Protein AF-A0A413DNG5-F1 (afdb_monomer_lite)

Radius of gyration: 14.23 Å; chains: 1; bounding box: 28×16×44 Å

Sequence (65 aa):
MDIVKKVAKMRLNFHASMLDVYNVANQLGILKDDKAEEIMKKHTMKCFDAMEHMGLDPFGKHSKD

pLDDT: mean 81.63, std 11.55, range [40.59, 91.94]

Organism: NCBI:txid39491

Secondary structure (DSSP, 8-state):
--HHHHHHHHHHHHHHHHHHHHHHHHHTTSS-HHHHHHHHHHHHHHHHHHHHHTT--SS------

Structure (mmCIF, N/CA/C/O backbone):
data_AF-A0A413DNG5-F1
#
_entry.id   AF-A0A413DNG5-F1
#
loop_
_atom_site.group_PDB
_atom_site.id
_atom_site.type_symbol
_atom_site.label_atom_id
_atom_site.label_alt_id
_atom_site.label_comp_id
_atom_site.label_asym_id
_atom_site.label_entity_id
_atom_site.label_seq_id
_atom_site.pdbx_PDB_ins_code
_atom_site.Cartn_x
_atom_site.Cartn_y
_atom_site.Cartn_z
_atom_site.occupancy
_atom_site.B_iso_or_equiv
_atom_site.auth_seq_id
_atom_site.auth_comp_id
_atom_site.auth_asym_id
_atom_site.auth_atom_id
_atom_site.pdbx_PDB_model_num
ATOM 1 N N . MET A 1 1 ? 10.597 -7.287 -18.263 1.00 61.00 1 MET A N 1
ATOM 2 C CA . MET A 1 1 ? 10.634 -6.361 -17.109 1.00 61.00 1 MET A CA 1
ATOM 3 C C . MET A 1 1 ? 11.795 -6.767 -16.218 1.00 61.00 1 MET A C 1
ATOM 5 O O . MET A 1 1 ? 11.826 -7.926 -15.815 1.00 61.00 1 MET A O 1
ATOM 9 N N . ASP A 1 2 ? 12.746 -5.858 -15.998 1.00 85.00 2 ASP A N 1
ATOM 10 C CA . ASP A 1 2 ? 13.905 -6.050 -15.112 1.00 85.00 2 ASP A CA 1
ATOM 11 C C . ASP A 1 2 ? 13.470 -6.469 -13.690 1.00 85.00 2 ASP A C 1
ATOM 13 O O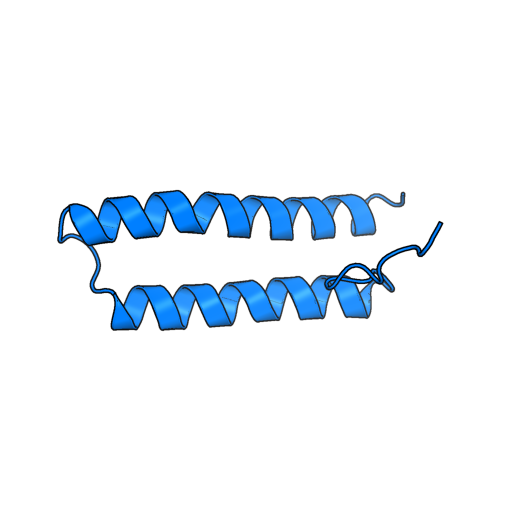 . ASP A 1 2 ? 12.354 -6.145 -13.262 1.00 85.00 2 ASP A O 1
ATOM 17 N N . ILE A 1 3 ? 14.318 -7.210 -12.971 1.00 86.50 3 ILE A N 1
ATOM 18 C CA . ILE A 1 3 ? 14.037 -7.720 -11.621 1.00 86.50 3 ILE A CA 1
ATOM 19 C C . ILE A 1 3 ? 13.682 -6.580 -10.662 1.00 86.50 3 ILE A C 1
ATOM 21 O O . ILE A 1 3 ? 12.729 -6.697 -9.897 1.00 86.50 3 ILE A O 1
ATOM 25 N N .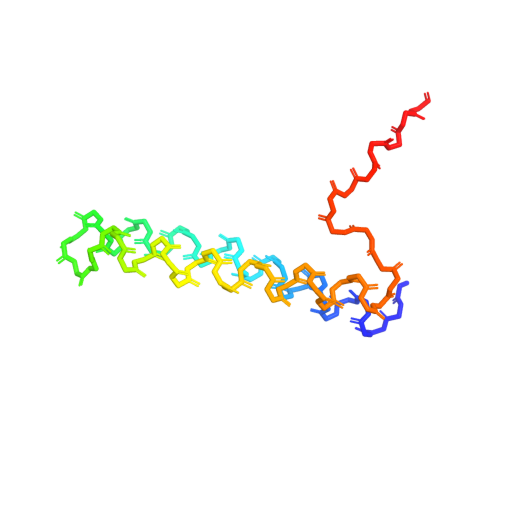 VAL A 1 4 ? 14.357 -5.439 -10.791 1.00 83.12 4 VAL A N 1
ATOM 26 C CA . VAL A 1 4 ? 14.116 -4.230 -9.994 1.00 83.12 4 VAL A CA 1
ATOM 27 C C . VAL A 1 4 ? 12.685 -3.718 -10.196 1.00 83.12 4 VAL A C 1
ATOM 29 O O . VAL A 1 4 ? 11.944 -3.494 -9.238 1.00 83.12 4 VAL A O 1
ATOM 32 N N . LYS A 1 5 ? 12.236 -3.659 -11.455 1.00 82.75 5 LYS A N 1
ATOM 33 C CA . LYS A 1 5 ? 10.868 -3.261 -11.816 1.00 82.75 5 LYS A CA 1
ATOM 34 C C . LYS A 1 5 ? 9.816 -4.263 -11.320 1.00 82.75 5 LYS A C 1
ATOM 36 O O . LYS A 1 5 ? 8.733 -3.859 -10.896 1.00 82.75 5 LYS A O 1
ATOM 41 N N . LYS A 1 6 ? 10.123 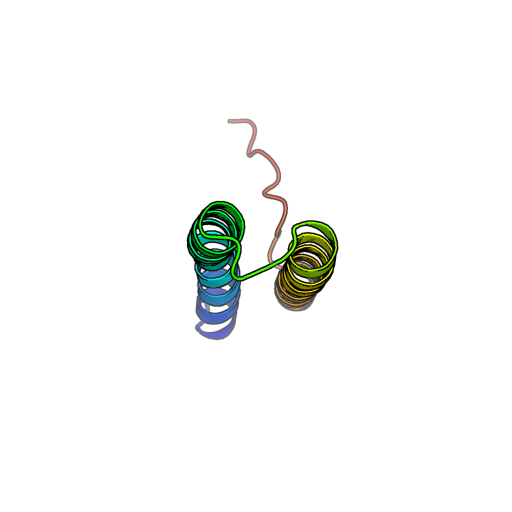-5.568 -11.341 1.00 85.75 6 LYS A N 1
ATOM 42 C CA . LYS A 1 6 ? 9.264 -6.618 -10.749 1.00 85.75 6 LYS A CA 1
ATOM 43 C C . LYS A 1 6 ? 9.100 -6.427 -9.246 1.00 85.75 6 LYS A C 1
ATOM 45 O O . LYS A 1 6 ? 7.970 -6.454 -8.766 1.00 85.75 6 LYS A O 1
ATOM 50 N N . VAL A 1 7 ? 10.194 -6.179 -8.531 1.00 86.56 7 VAL A N 1
ATOM 51 C CA . VAL A 1 7 ? 10.180 -5.962 -7.079 1.00 86.56 7 VAL A CA 1
ATOM 52 C C . VAL A 1 7 ? 9.376 -4.714 -6.709 1.00 86.56 7 VAL A C 1
ATOM 54 O O . VAL A 1 7 ? 8.554 -4.776 -5.796 1.00 86.56 7 VAL A O 1
ATOM 57 N N . ALA A 1 8 ? 9.521 -3.608 -7.443 1.00 85.00 8 ALA A N 1
ATOM 58 C CA . ALA A 1 8 ? 8.725 -2.403 -7.192 1.00 85.00 8 ALA A CA 1
ATOM 59 C C . ALA A 1 8 ? 7.221 -2.629 -7.382 1.00 85.00 8 ALA A C 1
ATOM 61 O O . ALA A 1 8 ? 6.425 -2.242 -6.526 1.00 85.00 8 ALA A O 1
ATOM 62 N N . LYS A 1 9 ? 6.828 -3.334 -8.450 1.00 84.69 9 LYS A N 1
ATOM 63 C CA . LYS A 1 9 ? 5.423 -3.698 -8.671 1.00 84.69 9 LYS A CA 1
ATOM 64 C C . LYS A 1 9 ? 4.896 -4.640 -7.583 1.00 84.69 9 LYS A C 1
ATOM 66 O O . LYS A 1 9 ? 3.785 -4.451 -7.099 1.00 84.69 9 LYS A O 1
ATOM 71 N N . MET A 1 10 ? 5.697 -5.619 -7.152 1.00 87.25 10 MET A N 1
ATOM 72 C CA . MET A 1 10 ? 5.338 -6.496 -6.030 1.00 87.25 10 MET A CA 1
ATOM 73 C C . MET A 1 10 ? 5.141 -5.716 -4.729 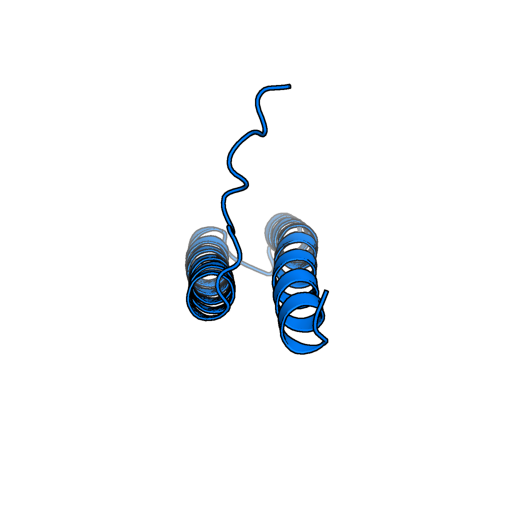1.00 87.25 10 MET A C 1
ATOM 75 O O .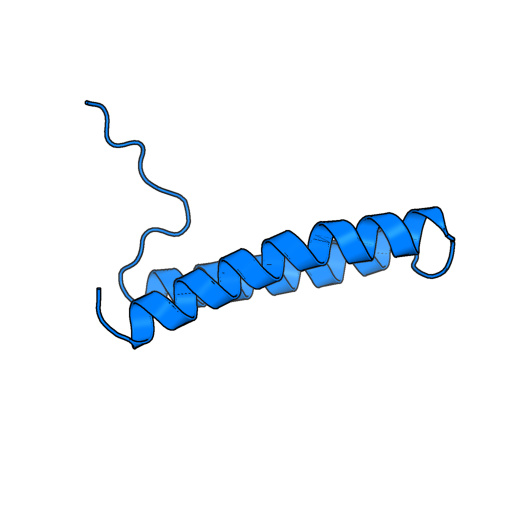 MET A 1 10 ? 4.213 -6.016 -3.985 1.00 87.25 10 MET A O 1
ATOM 79 N N . ARG A 1 11 ? 5.967 -4.698 -4.467 1.00 87.56 11 ARG A N 1
ATOM 80 C CA . ARG A 1 11 ? 5.830 -3.833 -3.289 1.00 87.56 11 ARG A CA 1
ATOM 81 C C . ARG A 1 11 ? 4.514 -3.053 -3.301 1.00 87.56 11 ARG A C 1
ATOM 83 O O . ARG A 1 11 ? 3.844 -3.003 -2.273 1.00 87.56 11 ARG A O 1
ATOM 90 N N . LEU A 1 12 ? 4.125 -2.496 -4.450 1.00 86.75 12 LEU A N 1
ATOM 91 C CA . LEU A 1 12 ? 2.835 -1.816 -4.591 1.00 86.75 12 LEU A CA 1
ATOM 92 C C . LEU A 1 12 ? 1.658 -2.789 -4.399 1.00 86.75 12 LEU A C 1
ATOM 94 O O . LEU A 1 12 ? 0.712 -2.474 -3.683 1.00 86.75 12 LEU A O 1
ATOM 98 N N . ASN A 1 13 ? 1.736 -3.994 -4.968 1.00 87.00 13 ASN A N 1
ATOM 99 C CA . ASN A 1 13 ? 0.703 -5.016 -4.772 1.00 87.00 13 ASN A CA 1
ATOM 100 C C . ASN A 1 13 ? 0.590 -5.442 -3.300 1.00 87.00 13 ASN A C 1
ATOM 102 O O . ASN A 1 13 ? -0.511 -5.576 -2.779 1.00 87.00 13 ASN A O 1
ATOM 106 N N . PHE A 1 14 ? 1.723 -5.610 -2.615 1.00 88.56 14 PHE A N 1
ATOM 107 C CA . PHE A 1 14 ? 1.746 -5.900 -1.183 1.00 88.56 14 PHE A CA 1
ATOM 108 C C . PHE A 1 14 ? 1.103 -4.773 -0.363 1.00 88.56 14 PHE A C 1
ATOM 110 O O . PHE A 1 14 ? 0.331 -5.042 0.555 1.00 88.56 14 PHE A O 1
ATOM 117 N N . HIS A 1 15 ? 1.373 -3.513 -0.718 1.00 89.06 15 HIS A N 1
ATOM 118 C CA . HIS A 1 15 ? 0.708 -2.365 -0.107 1.00 89.06 15 HIS A CA 1
ATOM 119 C C . HIS A 1 15 ? -0.821 -2.435 -0.271 1.00 89.06 15 HIS A C 1
ATOM 121 O O . HIS A 1 15 ? -1.539 -2.205 0.700 1.00 89.06 15 HIS A O 1
ATOM 127 N N . ALA A 1 16 ? -1.312 -2.797 -1.461 1.00 86.62 16 ALA A N 1
ATOM 128 C CA . ALA A 1 16 ? -2.744 -2.950 -1.704 1.00 86.62 16 ALA A CA 1
ATOM 129 C C . ALA A 1 16 ? -3.362 -4.040 -0.811 1.00 86.62 16 ALA A C 1
ATOM 131 O O . ALA A 1 16 ? -4.372 -3.789 -0.165 1.00 86.62 16 ALA A O 1
ATOM 132 N N . SER A 1 17 ? -2.714 -5.202 -0.670 1.00 88.50 17 SER A N 1
ATOM 133 C CA . SER A 1 17 ? -3.179 -6.259 0.246 1.00 88.50 17 SER A CA 1
ATOM 134 C C . SER A 1 17 ? -3.148 -5.842 1.721 1.00 88.50 17 SER A C 1
ATOM 136 O O . SER A 1 17 ? -3.940 -6.329 2.525 1.00 88.50 17 SER A O 1
ATOM 138 N N . MET A 1 18 ? -2.250 -4.929 2.101 1.00 87.94 18 MET A N 1
ATOM 139 C CA . MET A 1 18 ? -2.210 -4.376 3.456 1.00 87.94 18 MET A CA 1
ATOM 140 C C . MET A 1 18 ? -3.461 -3.551 3.793 1.00 87.94 18 MET A C 1
ATOM 142 O O . MET A 1 18 ? -3.817 -3.486 4.969 1.00 87.94 18 MET A O 1
ATOM 146 N N . LEU A 1 19 ? -4.134 -2.948 2.802 1.00 87.19 19 LEU A N 1
ATOM 147 C CA . LEU A 1 19 ? -5.365 -2.181 3.032 1.00 87.19 19 LEU A CA 1
ATOM 148 C C . LEU A 1 19 ? -6.470 -3.074 3.597 1.00 87.19 19 LEU A C 1
ATOM 150 O O . LEU A 1 19 ? -7.103 -2.700 4.578 1.00 87.19 19 LEU A O 1
ATOM 154 N N . ASP A 1 20 ? -6.645 -4.277 3.051 1.00 87.00 20 ASP A N 1
ATOM 155 C CA . ASP A 1 20 ? -7.669 -5.216 3.519 1.00 87.00 20 ASP A CA 1
ATOM 156 C C . ASP A 1 20 ? -7.426 -5.638 4.974 1.00 87.00 20 ASP A C 1
ATOM 158 O O . ASP A 1 20 ? -8.347 -5.649 5.791 1.00 87.00 20 ASP A O 1
ATOM 162 N N . VAL A 1 21 ? -6.168 -5.910 5.333 1.00 87.19 21 VAL A N 1
ATOM 163 C CA . VAL A 1 21 ? -5.787 -6.268 6.709 1.00 87.19 21 VAL A CA 1
ATOM 164 C C . VAL A 1 21 ? -6.046 -5.112 7.676 1.00 87.19 21 VAL A C 1
ATOM 166 O O . VAL A 1 21 ? -6.579 -5.329 8.764 1.00 87.19 21 VAL A O 1
ATOM 169 N N . TYR A 1 22 ? -5.691 -3.883 7.290 1.00 86.69 22 TYR A N 1
ATOM 170 C CA . TYR A 1 22 ? -5.923 -2.695 8.115 1.00 86.69 22 TYR A CA 1
ATOM 171 C C . TYR A 1 22 ? -7.416 -2.392 8.268 1.00 86.69 22 TYR A C 1
ATOM 173 O O . TYR A 1 22 ? -7.853 -2.075 9.373 1.00 86.69 22 TYR A O 1
ATOM 181 N N . ASN A 1 23 ? -8.203 -2.575 7.207 1.00 86.25 23 ASN A N 1
ATOM 182 C CA . ASN A 1 23 ? -9.656 -2.430 7.246 1.00 86.25 23 ASN A CA 1
ATOM 183 C C . ASN A 1 23 ? -10.294 -3.436 8.211 1.00 86.25 23 ASN A C 1
ATOM 185 O O . ASN A 1 23 ? -11.110 -3.047 9.047 1.00 86.25 23 ASN A O 1
ATOM 189 N N . VAL A 1 24 ? -9.892 -4.711 8.158 1.00 89.94 24 VAL A N 1
ATOM 190 C CA . VAL A 1 24 ? -10.374 -5.736 9.101 1.00 89.94 24 VAL A CA 1
ATOM 191 C C . VAL A 1 24 ? -9.953 -5.401 10.532 1.00 89.94 24 VAL A C 1
ATOM 193 O O . VAL A 1 24 ? -10.769 -5.469 11.449 1.00 89.94 24 VAL A O 1
ATOM 196 N N . ALA A 1 25 ? -8.701 -4.995 10.747 1.00 87.50 25 ALA A N 1
ATOM 197 C CA . ALA A 1 25 ? -8.221 -4.626 12.076 1.00 87.50 25 ALA A CA 1
ATOM 198 C C . ALA A 1 25 ? -8.951 -3.399 12.652 1.00 87.50 25 ALA A C 1
ATOM 200 O O . ALA A 1 25 ? -9.197 -3.356 13.860 1.00 87.50 25 ALA A O 1
ATOM 201 N N . ASN A 1 26 ? -9.324 -2.431 11.809 1.00 86.50 26 ASN A N 1
ATOM 202 C CA . ASN A 1 26 ? -10.152 -1.293 12.208 1.00 86.50 26 ASN A CA 1
ATOM 203 C C . ASN A 1 26 ? -11.580 -1.729 12.569 1.00 86.50 26 ASN A C 1
ATOM 205 O O . ASN A 1 26 ? -12.074 -1.377 13.637 1.00 86.50 26 ASN A O 1
ATOM 209 N N . GLN A 1 27 ? -12.213 -2.580 11.752 1.00 86.94 27 GLN A N 1
ATOM 210 C CA . GLN A 1 27 ? -13.547 -3.131 12.043 1.00 86.94 27 GLN A CA 1
ATOM 211 C C . GLN A 1 27 ? -13.591 -3.927 13.356 1.00 86.94 27 GLN A C 1
ATOM 213 O O . GLN A 1 27 ? -14.597 -3.903 14.062 1.00 86.94 27 GLN A O 1
ATOM 218 N N . LEU A 1 28 ? -12.498 -4.609 13.705 1.00 91.94 28 LEU A N 1
ATOM 219 C CA . LEU A 1 28 ? -12.349 -5.326 14.974 1.00 91.94 28 LEU A CA 1
ATOM 220 C C . LEU A 1 28 ? -12.007 -4.409 16.165 1.00 91.94 28 LEU A C 1
ATOM 222 O O . LEU A 1 28 ? -11.885 -4.896 17.288 1.00 91.94 28 LEU A O 1
ATOM 226 N N . GLY A 1 29 ? -11.817 -3.103 15.946 1.00 87.00 29 GLY A N 1
ATOM 227 C CA . GLY A 1 29 ? -11.447 -2.135 16.983 1.00 87.00 29 GLY A CA 1
ATOM 228 C C . GLY A 1 29 ? -10.002 -2.257 17.484 1.00 87.00 29 GLY A C 1
ATOM 229 O O . GLY A 1 29 ? -9.664 -1.705 18.531 1.00 87.00 29 GLY A O 1
ATOM 230 N N . ILE A 1 30 ? -9.143 -2.983 16.762 1.00 88.31 30 ILE A N 1
ATOM 231 C CA . ILE A 1 30 ? -7.730 -3.204 17.118 1.00 88.31 30 ILE A CA 1
ATOM 232 C C . ILE A 1 30 ? -6.879 -1.993 16.715 1.00 88.31 30 ILE A C 1
ATOM 234 O O . ILE A 1 30 ? -5.958 -1.594 17.431 1.00 88.31 30 ILE A O 1
ATOM 238 N N . LEU A 1 31 ? -7.188 -1.404 15.562 1.00 83.56 31 LEU A N 1
ATOM 239 C CA . LEU A 1 31 ? -6.560 -0.194 15.037 1.00 83.56 31 LEU A CA 1
ATOM 240 C C . LEU A 1 31 ? -7.594 0.931 14.973 1.00 83.56 31 LEU A C 1
ATOM 242 O O . LEU A 1 31 ? -8.775 0.675 14.787 1.00 83.56 31 LEU A O 1
ATOM 246 N N . LYS A 1 32 ? -7.139 2.176 15.148 1.00 79.38 32 LYS A N 1
ATOM 247 C CA . LYS A 1 32 ? -7.961 3.373 14.931 1.00 79.38 32 LYS A CA 1
ATOM 248 C C . LYS A 1 32 ? -7.728 3.894 13.518 1.00 79.38 32 LYS A C 1
ATOM 250 O O . LYS A 1 32 ? -6.563 4.006 13.119 1.00 79.38 32 LYS A O 1
ATOM 255 N N . ASP A 1 33 ? -8.808 4.266 12.835 1.00 77.38 33 ASP A N 1
ATOM 256 C CA . ASP A 1 33 ? -8.792 4.754 11.451 1.00 77.38 33 ASP A CA 1
ATOM 257 C C . ASP A 1 33 ? -7.754 5.851 11.200 1.00 77.38 33 ASP A C 1
ATOM 259 O O . ASP A 1 33 ? -6.938 5.701 10.298 1.00 77.38 33 ASP A O 1
ATOM 263 N N . ASP A 1 34 ? -7.675 6.883 12.045 1.00 82.25 34 ASP A N 1
ATOM 264 C CA . ASP A 1 34 ? -6.771 8.022 11.805 1.00 82.25 34 ASP A CA 1
ATOM 265 C C . ASP A 1 34 ? -5.296 7.601 11.671 1.00 82.25 34 ASP A C 1
ATOM 267 O O . ASP A 1 34 ? -4.559 8.057 10.793 1.00 82.25 34 ASP A O 1
ATOM 271 N N . LYS A 1 35 ? -4.850 6.684 12.539 1.00 78.00 35 LYS A N 1
ATOM 272 C CA . LYS A 1 35 ? -3.463 6.198 12.538 1.00 78.00 35 LYS A CA 1
ATOM 273 C C . LYS A 1 35 ? -3.227 5.192 11.413 1.00 78.00 35 LYS A C 1
ATOM 275 O O . LYS A 1 35 ? -2.136 5.152 10.843 1.00 78.00 35 LYS A O 1
ATOM 280 N N . ALA A 1 36 ? -4.233 4.375 11.107 1.00 76.69 36 ALA A N 1
ATOM 281 C CA . ALA A 1 36 ? -4.212 3.463 9.972 1.00 76.69 36 ALA A CA 1
ATOM 282 C C . ALA A 1 36 ? -4.075 4.239 8.653 1.00 76.69 36 ALA A C 1
ATOM 284 O O . ALA A 1 36 ? -3.185 3.944 7.856 1.00 76.69 36 ALA A O 1
ATOM 285 N N . GLU A 1 37 ? -4.883 5.278 8.466 1.00 83.19 37 GLU A N 1
ATOM 286 C CA . GLU A 1 37 ? -4.890 6.127 7.281 1.00 83.19 37 GLU A CA 1
ATOM 287 C C . GLU A 1 37 ? -3.545 6.840 7.080 1.00 83.19 37 GLU A C 1
ATOM 289 O O . GLU A 1 37 ? -2.993 6.807 5.976 1.00 83.19 37 GLU A O 1
ATOM 294 N N . GLU A 1 38 ? -2.967 7.425 8.135 1.00 86.62 38 GLU A N 1
ATOM 295 C CA . GLU A 1 38 ? -1.658 8.088 8.056 1.00 86.62 38 GLU A CA 1
ATOM 296 C C . GLU A 1 38 ? -0.546 7.113 7.627 1.00 86.62 38 GLU A C 1
ATOM 298 O O . GLU A 1 38 ? 0.240 7.398 6.712 1.00 86.62 38 GLU A O 1
ATOM 303 N N . ILE A 1 39 ? -0.487 5.936 8.262 1.00 84.56 39 ILE A N 1
ATOM 304 C CA . ILE A 1 39 ? 0.526 4.912 7.972 1.00 84.56 39 ILE A CA 1
ATOM 305 C C . ILE A 1 39 ? 0.367 4.388 6.545 1.00 84.56 39 ILE A C 1
ATOM 307 O O . ILE A 1 39 ? 1.367 4.259 5.826 1.00 84.56 39 ILE A O 1
ATOM 311 N N . MET A 1 40 ? -0.869 4.116 6.122 1.00 85.94 40 MET A N 1
ATOM 312 C CA . MET A 1 40 ? -1.149 3.608 4.786 1.00 85.94 40 MET A CA 1
ATOM 313 C C . MET A 1 40 ? -0.792 4.644 3.727 1.00 85.94 40 MET A C 1
ATOM 315 O O . MET A 1 40 ? 0.031 4.325 2.871 1.00 85.94 40 MET A O 1
ATOM 319 N N . LYS A 1 41 ? -1.248 5.897 3.847 1.00 88.12 41 LYS A N 1
ATOM 320 C CA . LYS A 1 41 ? -0.869 6.979 2.917 1.00 88.12 41 LYS A CA 1
ATOM 321 C C . LYS A 1 41 ? 0.647 7.109 2.785 1.00 88.12 41 LYS A C 1
ATOM 323 O O . LYS A 1 41 ? 1.180 7.116 1.676 1.00 88.12 41 LYS A O 1
ATOM 328 N N . LYS A 1 42 ? 1.373 7.140 3.907 1.00 89.81 42 LYS A N 1
ATOM 329 C CA . LYS A 1 42 ? 2.841 7.235 3.898 1.00 89.81 42 LYS A CA 1
ATOM 330 C C . LYS A 1 42 ? 3.498 6.032 3.219 1.00 89.81 42 LYS A C 1
ATOM 332 O O . LYS A 1 42 ? 4.515 6.190 2.540 1.00 89.81 42 LYS A O 1
ATOM 337 N N . HIS A 1 43 ? 2.957 4.828 3.405 1.00 89.38 43 HIS A N 1
ATOM 338 C CA . HIS A 1 43 ? 3.467 3.632 2.741 1.00 89.38 43 HIS A CA 1
ATOM 339 C C . HIS A 1 43 ? 3.170 3.643 1.233 1.00 89.38 43 HIS A C 1
ATOM 341 O O . HIS A 1 43 ? 4.069 3.300 0.461 1.00 89.38 43 HIS A O 1
ATOM 347 N N . THR A 1 44 ? 1.981 4.089 0.808 1.00 89.38 44 THR A N 1
ATOM 348 C CA . THR A 1 44 ? 1.618 4.228 -0.612 1.00 89.38 44 THR A CA 1
ATOM 349 C C . THR A 1 44 ? 2.574 5.182 -1.321 1.00 89.38 44 THR A C 1
ATOM 351 O O . THR A 1 44 ? 3.167 4.806 -2.330 1.00 89.38 44 THR A O 1
ATOM 354 N N . MET A 1 45 ? 2.809 6.370 -0.750 1.00 90.56 45 MET A N 1
ATOM 355 C CA . MET A 1 45 ? 3.697 7.375 -1.349 1.00 90.56 45 MET A CA 1
ATOM 356 C C . MET A 1 45 ? 5.118 6.837 -1.541 1.00 90.56 45 MET A C 1
ATOM 358 O O . MET A 1 45 ? 5.696 6.977 -2.610 1.00 90.56 45 MET A O 1
ATOM 362 N N . LYS A 1 46 ? 5.653 6.094 -0.562 1.00 90.00 46 LYS A N 1
ATOM 363 C CA . LYS A 1 46 ? 6.964 5.433 -0.700 1.00 90.00 46 LYS A CA 1
ATOM 364 C C . LYS A 1 46 ? 7.004 4.361 -1.792 1.00 90.00 46 LYS A C 1
ATOM 366 O O . LYS A 1 46 ? 8.083 4.058 -2.302 1.00 90.00 46 LYS A O 1
ATOM 371 N N . CYS A 1 47 ? 5.875 3.718 -2.093 1.00 87.94 47 CYS A N 1
ATOM 372 C CA . CYS A 1 47 ? 5.791 2.768 -3.200 1.00 87.94 47 CYS A CA 1
ATOM 373 C C . CYS A 1 47 ? 5.801 3.505 -4.542 1.00 87.94 47 CYS A C 1
ATOM 375 O O . CYS A 1 47 ? 6.514 3.076 -5.447 1.00 87.94 47 CYS A O 1
ATOM 377 N N . PHE A 1 48 ? 5.084 4.627 -4.642 1.00 88.19 48 PHE A N 1
ATOM 378 C CA . PHE A 1 48 ? 5.080 5.478 -5.832 1.00 88.19 48 PHE A CA 1
ATOM 379 C C . PHE A 1 48 ? 6.454 6.090 -6.106 1.00 88.19 48 PHE A C 1
ATOM 381 O O . PHE A 1 48 ? 6.976 5.885 -7.199 1.00 88.19 48 PHE A O 1
ATOM 388 N N . ASP A 1 49 ? 7.108 6.679 -5.102 1.00 88.06 49 ASP A N 1
ATOM 389 C CA . ASP A 1 49 ? 8.477 7.205 -5.226 1.00 88.06 49 ASP A CA 1
ATOM 390 C C . ASP A 1 49 ? 9.460 6.134 -5.720 1.00 88.06 49 ASP A C 1
ATOM 392 O O . ASP A 1 49 ? 10.352 6.400 -6.526 1.00 88.06 49 ASP A O 1
ATOM 396 N N . ALA A 1 50 ? 9.323 4.897 -5.228 1.00 86.38 50 ALA A N 1
ATOM 397 C CA . ALA A 1 50 ? 10.176 3.792 -5.653 1.00 86.38 50 ALA A CA 1
ATOM 398 C C . ALA A 1 50 ? 9.922 3.399 -7.116 1.00 86.38 50 ALA A C 1
ATOM 400 O O . ALA A 1 50 ? 10.862 3.048 -7.824 1.00 86.38 50 ALA A O 1
ATOM 401 N N . MET A 1 51 ? 8.670 3.453 -7.572 1.00 84.81 51 MET A N 1
ATOM 402 C CA . MET A 1 51 ? 8.318 3.185 -8.965 1.00 84.81 51 MET A CA 1
ATOM 403 C C . MET A 1 51 ? 8.808 4.298 -9.899 1.00 84.81 51 MET A C 1
ATOM 405 O O . MET A 1 51 ? 9.429 3.981 -10.917 1.00 84.81 51 MET A O 1
ATOM 409 N N . GLU A 1 52 ? 8.620 5.568 -9.534 1.00 84.50 52 GLU A N 1
ATOM 410 C CA . GLU A 1 52 ? 9.090 6.712 -10.329 1.00 84.50 52 GLU A CA 1
ATOM 411 C C . GLU A 1 52 ? 10.612 6.710 -10.495 1.00 84.50 52 GLU A C 1
ATOM 413 O O . GLU A 1 52 ? 11.102 6.807 -11.622 1.00 84.50 52 GLU A O 1
ATOM 418 N N . HIS A 1 53 ? 11.374 6.488 -9.415 1.00 85.19 53 HIS A N 1
ATOM 419 C CA . HIS A 1 53 ? 12.839 6.385 -9.489 1.00 85.19 53 HIS A CA 1
ATOM 420 C C . HIS A 1 53 ? 13.330 5.244 -10.395 1.00 85.19 53 HIS A C 1
ATOM 422 O O . HIS A 1 53 ? 14.472 5.260 -10.851 1.00 85.19 53 HIS A O 1
ATOM 428 N N . MET A 1 54 ? 12.484 4.251 -10.677 1.00 82.69 54 MET A N 1
ATOM 429 C CA . MET A 1 54 ? 12.792 3.128 -11.568 1.00 82.69 54 MET A CA 1
ATOM 430 C C . MET A 1 54 ? 12.262 3.333 -12.997 1.00 82.69 54 MET A C 1
ATOM 432 O O . MET A 1 54 ? 12.308 2.404 -13.817 1.00 82.69 54 MET A O 1
ATOM 436 N N . GLY A 1 55 ? 11.746 4.527 -13.306 1.00 81.56 55 GLY A N 1
ATOM 437 C CA . GLY A 1 55 ? 11.143 4.860 -14.596 1.00 81.56 55 GLY A CA 1
ATOM 438 C C . GLY A 1 55 ? 9.872 4.060 -14.885 1.00 81.56 55 GLY A C 1
ATOM 439 O O . GLY A 1 55 ? 9.582 3.764 -16.046 1.00 81.56 55 GLY A O 1
ATOM 440 N N . LEU A 1 56 ? 9.167 3.621 -13.839 1.00 79.88 56 LEU A N 1
ATOM 441 C CA . LEU A 1 56 ? 7.833 3.043 -13.944 1.00 79.88 56 LEU A CA 1
ATOM 442 C C . LEU A 1 56 ? 6.797 4.136 -13.712 1.00 79.88 56 LEU A C 1
ATOM 444 O O . LEU A 1 56 ? 7.024 5.050 -12.930 1.00 79.88 56 LEU A O 1
ATOM 448 N N . ASP A 1 57 ? 5.653 4.004 -14.372 1.00 79.12 57 ASP A N 1
ATOM 449 C CA . ASP A 1 57 ? 4.498 4.857 -14.129 1.00 79.12 57 ASP A CA 1
ATOM 450 C C . ASP A 1 57 ? 3.639 4.236 -13.011 1.00 79.12 57 ASP A C 1
ATOM 452 O O . ASP A 1 57 ? 3.024 3.187 -13.240 1.00 79.12 57 ASP A O 1
ATOM 456 N N . PRO A 1 58 ? 3.623 4.812 -11.795 1.00 69.94 58 PRO A N 1
ATOM 457 C CA . PRO A 1 58 ? 2.807 4.302 -10.695 1.00 69.94 58 PRO A CA 1
ATOM 458 C C . PRO A 1 58 ? 1.320 4.624 -10.848 1.00 69.94 58 PRO A C 1
ATOM 460 O O . PRO A 1 58 ? 0.496 3.962 -10.219 1.00 69.94 58 PRO A O 1
ATOM 463 N N . PHE A 1 59 ? 0.972 5.610 -11.674 1.00 72.94 59 PHE A N 1
ATOM 464 C CA . PHE A 1 59 ? -0.403 6.059 -11.881 1.00 72.94 59 PHE A CA 1
ATOM 465 C C . PHE A 1 59 ? -1.055 5.378 -13.079 1.00 72.94 59 PHE A C 1
ATOM 467 O O . PHE A 1 59 ? -2.271 5.450 -13.225 1.00 72.94 59 PHE A O 1
ATOM 474 N N . GLY A 1 60 ? -0.247 4.703 -13.904 1.00 62.34 60 GLY A N 1
ATOM 475 C CA . GLY A 1 60 ? -0.678 4.059 -15.129 1.00 62.34 60 GLY A CA 1
ATOM 476 C C . GLY A 1 60 ? -1.332 5.080 -16.043 1.00 62.34 60 GLY A C 1
ATOM 477 O O . GLY A 1 60 ? -2.555 5.187 -16.065 1.00 62.34 60 GLY A O 1
ATOM 478 N N . LYS A 1 61 ? -0.549 5.822 -16.836 1.00 52.81 61 LYS A N 1
ATOM 479 C CA . LYS A 1 61 ? -1.073 6.496 -18.026 1.00 52.81 61 LYS A CA 1
ATOM 480 C C . LYS A 1 61 ? -1.978 5.499 -18.732 1.00 52.81 61 LYS A C 1
ATOM 482 O O . LYS A 1 61 ? -1.496 4.477 -19.218 1.00 52.81 61 LYS A O 1
ATOM 487 N N . HIS A 1 62 ? -3.279 5.799 -18.751 1.00 53.06 62 HIS A N 1
ATOM 488 C CA . HIS A 1 62 ? -4.233 5.146 -19.626 1.00 53.06 62 HIS A CA 1
ATOM 489 C C . HIS A 1 62 ? -3.588 5.116 -21.008 1.00 53.06 62 HIS A C 1
ATOM 491 O O . HIS A 1 62 ? -3.447 6.162 -21.648 1.00 53.06 62 HIS A O 1
ATOM 497 N N . SER A 1 63 ? -3.149 3.938 -21.450 1.00 45.91 63 SER A N 1
ATOM 498 C CA . SER A 1 63 ? -2.990 3.701 -22.870 1.00 45.91 63 SER A CA 1
ATOM 499 C C . SER A 1 63 ? -4.391 3.890 -23.429 1.00 45.91 63 SER A C 1
ATOM 501 O O . SER A 1 63 ? -5.265 3.051 -23.232 1.00 45.91 63 SER A O 1
ATOM 503 N N . LYS A 1 64 ? -4.642 5.073 -23.990 1.00 43.47 64 LYS A N 1
ATOM 504 C CA . LYS A 1 64 ? -5.720 5.228 -24.950 1.00 43.47 64 LYS A CA 1
ATOM 505 C C . LYS A 1 64 ? -5.335 4.304 -26.095 1.00 43.47 64 LYS A C 1
ATOM 507 O O . LYS A 1 64 ? -4.294 4.535 -26.713 1.00 43.47 64 LYS A O 1
ATOM 512 N N . ASP A 1 65 ? -6.099 3.226 -26.226 1.00 40.59 65 ASP A N 1
ATOM 513 C CA . ASP A 1 65 ? -6.141 2.402 -27.431 1.00 40.59 65 ASP A CA 1
ATOM 514 C C . ASP A 1 65 ? -6.278 3.284 -28.684 1.00 40.59 65 ASP A C 1
ATOM 516 O O . ASP A 1 65 ? -6.953 4.344 -28.599 1.00 40.59 65 ASP A O 1
#

Foldseek 3Di:
DDPLLVVLVVQLVVLVVVVVVLVVCVVVVNDPPVVSVVVSVVSN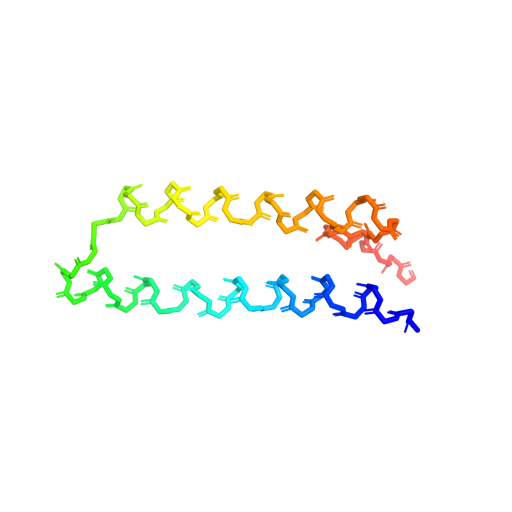VVSCVSQVVVVHHPPDDPPPD